Protein AF-A0A8S0FQT9-F1 (afdb_monomer_lite)

Radius of gyration: 14.82 Å; chains: 1; bounding box: 29×36×38 Å

pLDDT: mean 92.43, std 9.05, range [51.53, 98.62]

Foldseek 3Di:
DKDKFKAFDPPAQCRVVLRVLLRVQLVVVVVVCVVVVDDDQDLVNVLVSLVSSLVRLVVVCVVVVHDSSSNWMWMWMWDFDQQWIKTKTAWQKWKWFDLPPDTDTQDHGDQPPDNPDIGTSNDPCRSVVIDMDIDRGGTPDIDMGD

InterPro domains:
  IPR001932 PPM-type phosphatase-like domain [PF13672] (3-138)

Secondary structure (DSSP, 8-state):
-EEEE--B-TTSTTHHHHHHHHHHHHHHHHHHHHHHT----SHHHHHHHHHHHHHHHHHHHHHTT--GGGG-B-EEEEEEETTEEEEEEESS-EEEEESSSSEE--S-----SSTT----TTSTTHHHH-EEEEESSPPSEEEEE-

Organism: Escherichia coli (NCBI:txid562)

Sequence (146 aa):
MSVFVADGAGSASQGGEGAMLAVNEAMAYMSQKVQGGELGLNDVLATDIVLTIRQRLFAEAEAKEL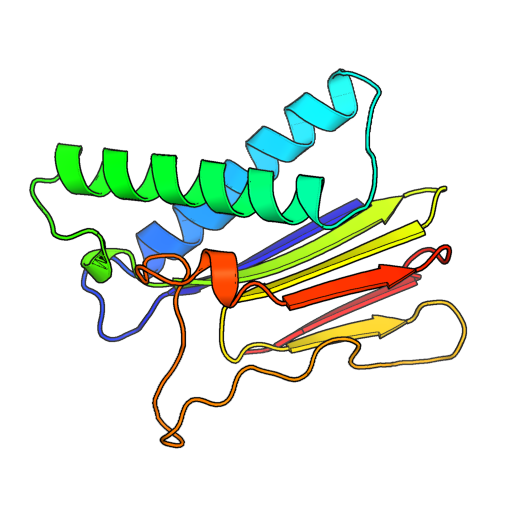AVRDFACTFLGLISSANGTLIMQIGDGGVVVDLGHGLQLPLTPMVGEYANMTHFITDEDAVSRLDTFTSTERAHKVAQLF

Structure (mmCIF, N/CA/C/O backbone):
data_AF-A0A8S0FQT9-F1
#
_entry.id   AF-A0A8S0FQT9-F1
#
loop_
_atom_site.group_PDB
_atom_site.id
_atom_site.type_symbol
_atom_site.label_atom_id
_atom_site.label_alt_id
_atom_site.label_comp_id
_atom_site.label_asym_id
_atom_site.label_entity_id
_atom_site.label_seq_id
_atom_site.pdbx_PDB_ins_code
_atom_site.Cartn_x
_atom_site.Cartn_y
_atom_site.Cartn_z
_atom_site.occupancy
_atom_site.B_iso_or_equiv
_atom_site.auth_seq_id
_atom_site.auth_comp_id
_atom_site.auth_asym_id
_atom_site.auth_atom_id
_atom_site.pdbx_PDB_model_num
ATOM 1 N N . MET A 1 1 ? 1.284 3.311 -15.759 1.00 86.62 1 MET A N 1
ATOM 2 C CA . MET A 1 1 ? 0.174 2.524 -15.192 1.00 86.62 1 MET A CA 1
ATOM 3 C C . MET A 1 1 ? 0.450 2.351 -13.718 1.00 86.62 1 MET A C 1
ATOM 5 O O . MET A 1 1 ? 1.578 2.033 -13.374 1.00 86.62 1 MET A O 1
ATOM 9 N N . SER A 1 2 ? -0.547 2.572 -12.876 1.00 92.56 2 SER A N 1
ATOM 10 C CA . SER A 1 2 ? -0.500 2.231 -11.457 1.00 92.56 2 SER A CA 1
ATOM 11 C C . SER A 1 2 ? -1.710 1.365 -11.129 1.00 92.56 2 SER A C 1
ATOM 13 O O . SER A 1 2 ? -2.793 1.611 -11.661 1.00 92.56 2 SER A O 1
ATOM 15 N N . VAL A 1 3 ? -1.514 0.349 -10.299 1.00 94.81 3 VAL A N 1
ATOM 16 C CA . VAL A 1 3 ? -2.564 -0.521 -9.768 1.00 94.81 3 VAL A CA 1
ATOM 17 C C . VAL A 1 3 ? -2.333 -0.631 -8.273 1.00 94.81 3 VAL A C 1
ATOM 19 O O . VAL A 1 3 ? -1.237 -0.990 -7.846 1.00 94.81 3 VAL A O 1
ATOM 22 N N . PHE A 1 4 ? -3.362 -0.313 -7.499 1.00 97.31 4 PHE A N 1
ATOM 23 C CA . PHE A 1 4 ? -3.358 -0.443 -6.051 1.00 97.31 4 PHE A CA 1
ATOM 24 C C . PHE A 1 4 ? -4.541 -1.287 -5.641 1.00 97.31 4 PHE A C 1
ATOM 26 O O . PHE A 1 4 ? -5.647 -1.096 -6.150 1.00 97.31 4 PHE A O 1
ATOM 33 N N . VAL A 1 5 ? -4.291 -2.211 -4.730 1.00 97.19 5 VAL A N 1
ATOM 34 C CA . VAL A 1 5 ? -5.304 -3.103 -4.199 1.00 97.19 5 VAL A CA 1
ATOM 35 C C . VAL A 1 5 ? -5.056 -3.252 -2.704 1.00 97.19 5 VAL A C 1
ATOM 37 O O . VAL A 1 5 ? -3.917 -3.359 -2.259 1.00 97.19 5 VAL A O 1
ATOM 40 N N . ALA A 1 6 ? -6.135 -3.245 -1.937 1.00 97.25 6 ALA A N 1
ATOM 41 C CA . ALA A 1 6 ? -6.127 -3.451 -0.501 1.00 97.25 6 ALA A CA 1
ATOM 42 C C . ALA A 1 6 ? -7.238 -4.436 -0.144 1.00 97.25 6 ALA A C 1
ATOM 44 O O . ALA A 1 6 ? -8.311 -4.383 -0.751 1.00 97.25 6 ALA A O 1
ATOM 45 N N . ASP A 1 7 ? -6.984 -5.297 0.837 1.00 96.12 7 ASP A N 1
ATOM 46 C CA . ASP A 1 7 ? -7.996 -6.166 1.428 1.00 96.12 7 ASP A CA 1
ATOM 47 C C . ASP A 1 7 ? -8.220 -5.793 2.891 1.00 96.12 7 ASP A C 1
ATOM 49 O O . ASP A 1 7 ? -7.276 -5.639 3.668 1.00 96.12 7 ASP A O 1
ATOM 53 N N . GLY A 1 8 ? -9.483 -5.589 3.249 1.00 96.50 8 GLY A N 1
ATOM 54 C CA . GLY A 1 8 ? -9.877 -5.164 4.583 1.00 96.50 8 GLY A CA 1
ATOM 55 C C . GLY A 1 8 ? -9.836 -6.331 5.557 1.00 96.50 8 GLY A C 1
ATOM 56 O O . GLY A 1 8 ? -10.406 -7.384 5.288 1.00 96.50 8 GLY A O 1
ATOM 57 N N . ALA A 1 9 ? -9.239 -6.136 6.731 1.00 94.56 9 ALA A N 1
ATOM 58 C CA . ALA A 1 9 ? -9.244 -7.163 7.761 1.00 94.56 9 ALA A CA 1
ATOM 59 C C . ALA A 1 9 ? -10.690 -7.492 8.167 1.00 94.56 9 ALA A C 1
ATOM 61 O O . ALA A 1 9 ? -11.412 -6.630 8.667 1.00 94.56 9 ALA A O 1
ATOM 62 N N . GLY A 1 10 ? -11.112 -8.751 8.012 1.00 91.94 10 GLY A N 1
ATOM 63 C CA . GLY A 1 10 ? -12.470 -9.183 8.375 1.00 91.94 10 GLY A CA 1
ATOM 64 C C . GLY A 1 10 ? -12.787 -9.074 9.874 1.00 91.94 10 GLY A C 1
ATOM 65 O O . GLY A 1 10 ? -13.949 -9.114 10.272 1.00 91.94 10 GLY A O 1
ATOM 66 N N . SER A 1 11 ? -11.759 -8.928 10.713 1.00 91.06 11 SER A N 1
ATOM 67 C CA . SER A 1 11 ? -11.869 -8.668 12.150 1.00 91.06 11 SER A CA 1
ATOM 68 C C . SER A 1 11 ? -12.000 -7.181 12.500 1.00 91.06 11 SER A C 1
ATOM 70 O O . SER A 1 11 ? -12.356 -6.860 13.634 1.00 91.06 11 SER A O 1
ATOM 72 N N . ALA A 1 12 ? -11.704 -6.278 11.563 1.00 95.44 12 ALA A N 1
ATOM 73 C CA . ALA A 1 12 ? -11.714 -4.841 11.781 1.00 95.44 12 ALA A CA 1
ATOM 74 C C . ALA A 1 12 ? -13.081 -4.254 11.413 1.00 95.44 12 ALA A C 1
ATOM 76 O O . ALA A 1 12 ? -13.620 -4.507 10.334 1.00 95.44 12 ALA A O 1
ATOM 77 N N . SER A 1 13 ? -13.653 -3.451 12.313 1.00 96.88 13 SER A N 1
ATOM 78 C CA . SER A 1 13 ? -15.028 -2.956 12.167 1.00 96.88 13 SER A CA 1
ATOM 79 C C . SER A 1 13 ? -15.236 -2.045 10.947 1.00 96.88 13 SER A C 1
ATOM 81 O O . SER A 1 13 ? -16.349 -1.965 10.430 1.00 96.88 13 SER A O 1
ATOM 83 N N . GLN A 1 14 ? -14.170 -1.402 10.469 1.00 97.94 14 GLN A N 1
ATOM 84 C CA . GLN A 1 14 ? -14.114 -0.536 9.289 1.00 97.94 14 GLN A CA 1
ATOM 85 C C . GLN A 1 14 ? -13.114 -1.058 8.238 1.00 97.94 14 GLN A C 1
ATOM 87 O O . GLN A 1 14 ? -12.641 -0.281 7.412 1.00 97.94 14 GLN A O 1
ATOM 92 N N . GLY A 1 15 ? -12.778 -2.357 8.222 1.00 96.94 15 GLY A N 1
ATOM 93 C CA . GLY A 1 15 ? -11.733 -2.902 7.338 1.00 96.94 15 GLY A CA 1
ATOM 94 C C . GLY A 1 15 ? -11.971 -2.615 5.848 1.00 96.94 15 GLY A C 1
ATOM 95 O O . GLY A 1 15 ? -11.059 -2.193 5.138 1.00 96.94 15 GLY A O 1
ATOM 96 N N . GLY A 1 16 ? -13.215 -2.758 5.379 1.00 97.69 16 GLY A N 1
ATOM 97 C CA . GLY A 1 16 ? -13.581 -2.437 3.993 1.00 97.69 16 GLY A CA 1
ATOM 98 C C . GLY A 1 16 ? -13.458 -0.946 3.658 1.00 97.69 16 GLY A C 1
ATOM 99 O O . GLY A 1 16 ? -13.056 -0.587 2.551 1.00 97.69 16 GLY A O 1
ATOM 100 N N . GLU A 1 17 ? -13.750 -0.066 4.617 1.00 98.25 17 GLU A N 1
ATOM 101 C CA . GLU A 1 17 ? -13.541 1.371 4.443 1.00 98.25 17 GLU A CA 1
ATOM 102 C C . GLU A 1 17 ? -12.050 1.726 4.468 1.00 98.25 17 GLU A C 1
ATOM 104 O O . GLU A 1 17 ? -11.593 2.494 3.624 1.00 98.25 17 GLU A O 1
ATOM 109 N N . GLY A 1 18 ? -11.276 1.115 5.369 1.00 98.44 18 GLY A N 1
ATOM 110 C CA . GLY A 1 18 ? -9.823 1.255 5.423 1.00 98.44 18 GLY A CA 1
ATOM 111 C C . GLY A 1 18 ? -9.160 0.890 4.096 1.00 98.44 18 GLY A C 1
ATOM 112 O O . GLY A 1 18 ? -8.387 1.682 3.557 1.00 98.44 18 GLY A O 1
ATOM 113 N N . ALA A 1 19 ? -9.542 -0.247 3.507 1.00 98.31 19 ALA A N 1
ATOM 114 C CA . ALA A 1 19 ? -9.057 -0.669 2.194 1.00 98.31 19 ALA A CA 1
ATOM 115 C C . ALA A 1 19 ? -9.414 0.340 1.086 1.00 98.31 19 ALA A C 1
ATOM 117 O O . ALA A 1 19 ? -8.572 0.694 0.256 1.00 98.31 19 ALA A O 1
ATOM 118 N N . MET A 1 20 ? -10.646 0.859 1.093 1.00 98.50 20 MET A N 1
ATOM 119 C CA . MET A 1 20 ? -11.087 1.870 0.129 1.00 98.50 20 MET A CA 1
ATOM 120 C C . MET A 1 20 ? -10.291 3.175 0.259 1.00 98.50 20 MET A C 1
ATOM 122 O O . MET A 1 20 ? -9.852 3.736 -0.747 1.00 98.50 20 MET A O 1
ATOM 126 N N . LEU A 1 21 ? -10.084 3.657 1.486 1.00 98.56 21 LEU A N 1
ATOM 127 C CA . LEU A 1 21 ? -9.301 4.860 1.763 1.00 98.56 21 LEU A CA 1
ATOM 128 C C . LEU A 1 21 ? -7.844 4.683 1.341 1.00 98.56 21 LEU A C 1
ATOM 130 O O . LEU A 1 21 ? -7.299 5.577 0.699 1.00 98.56 21 LEU A O 1
ATOM 134 N N . ALA A 1 22 ? -7.244 3.525 1.623 1.00 98.62 22 ALA A N 1
ATOM 135 C CA . ALA A 1 22 ? -5.873 3.220 1.231 1.00 98.62 22 ALA A CA 1
ATOM 136 C C . ALA A 1 22 ? -5.673 3.294 -0.289 1.00 98.62 22 ALA A C 1
ATOM 138 O O . ALA A 1 22 ? -4.762 3.972 -0.768 1.00 98.62 22 ALA A O 1
ATOM 139 N N . VAL A 1 23 ? -6.553 2.654 -1.065 1.00 98.44 23 VAL A N 1
ATOM 140 C CA . VAL A 1 23 ? -6.481 2.683 -2.535 1.00 98.44 23 VAL A CA 1
ATOM 141 C C . VAL A 1 23 ? -6.714 4.093 -3.079 1.00 98.44 23 VAL A C 1
ATOM 143 O O . VAL A 1 23 ? -5.967 4.547 -3.949 1.00 98.44 23 VAL A O 1
ATOM 146 N N . ASN A 1 24 ? -7.721 4.805 -2.568 1.00 98.31 24 ASN A N 1
ATOM 147 C CA . ASN A 1 24 ? -8.045 6.155 -3.030 1.00 98.31 24 ASN A CA 1
ATOM 148 C C . ASN A 1 24 ? -6.910 7.145 -2.752 1.00 98.31 24 ASN A C 1
ATOM 150 O O . ASN A 1 24 ? -6.562 7.936 -3.630 1.00 98.31 24 ASN A O 1
ATOM 154 N N . GLU A 1 25 ? -6.311 7.077 -1.564 1.00 98.44 25 GLU A N 1
ATOM 155 C CA . GLU A 1 25 ? -5.212 7.958 -1.178 1.00 98.44 25 GLU A CA 1
ATOM 156 C C . GLU A 1 25 ? -3.957 7.677 -2.017 1.00 98.44 25 GLU A C 1
ATOM 158 O O . GLU A 1 25 ? -3.349 8.603 -2.554 1.00 98.44 25 GLU A O 1
ATOM 163 N N . ALA A 1 26 ? -3.624 6.400 -2.246 1.00 98.00 26 ALA A N 1
ATOM 164 C CA . ALA A 1 26 ? -2.528 6.013 -3.135 1.00 98.00 26 ALA A CA 1
ATOM 165 C C . ALA A 1 26 ? -2.725 6.538 -4.567 1.00 98.00 26 ALA A C 1
ATOM 167 O O . ALA A 1 26 ? -1.803 7.081 -5.183 1.00 98.00 26 ALA A O 1
ATOM 168 N N . MET A 1 27 ? -3.944 6.409 -5.101 1.00 96.81 27 MET A N 1
ATOM 169 C CA . MET A 1 27 ? -4.297 6.912 -6.430 1.00 96.81 27 MET A CA 1
ATOM 170 C C . MET A 1 27 ? -4.200 8.439 -6.511 1.00 96.81 27 MET A C 1
ATOM 172 O O . MET A 1 27 ? -3.653 8.964 -7.486 1.00 96.81 27 MET A O 1
ATOM 176 N N . ALA A 1 28 ? -4.696 9.155 -5.499 1.00 96.44 28 ALA A N 1
ATOM 177 C CA . ALA A 1 28 ? -4.626 10.612 -5.432 1.00 96.44 28 ALA A CA 1
ATOM 178 C C . ALA A 1 28 ? -3.171 11.099 -5.380 1.00 96.44 28 ALA A C 1
ATOM 180 O O . ALA A 1 28 ? -2.778 11.954 -6.181 1.00 96.44 28 ALA A O 1
ATOM 181 N N . TYR A 1 29 ? -2.355 10.493 -4.514 1.00 95.75 29 TYR A N 1
ATOM 182 C CA . TYR A 1 29 ? -0.929 10.783 -4.396 1.00 95.75 29 TYR A CA 1
ATOM 183 C C . TYR A 1 29 ? -0.194 10.560 -5.726 1.00 95.75 29 TYR A C 1
ATOM 185 O O . TYR A 1 29 ? 0.536 11.432 -6.209 1.00 95.75 29 TYR A O 1
ATOM 193 N N . MET A 1 30 ? -0.445 9.427 -6.388 1.00 94.12 30 MET A N 1
ATOM 194 C CA . MET A 1 30 ? 0.161 9.132 -7.686 1.00 94.12 30 MET A CA 1
ATOM 195 C C . MET A 1 30 ? -0.260 10.105 -8.781 1.00 94.12 30 MET A C 1
ATOM 197 O O . MET A 1 30 ? 0.576 10.506 -9.591 1.00 94.12 30 MET A O 1
ATOM 201 N N . SER A 1 31 ? -1.531 10.512 -8.813 1.00 92.69 31 SER A N 1
ATOM 202 C CA . SER A 1 31 ? -2.004 11.503 -9.781 1.00 92.69 31 SER A CA 1
ATOM 203 C C . SER A 1 31 ? -1.254 12.829 -9.631 1.00 92.69 31 SER A C 1
ATOM 205 O O . SER A 1 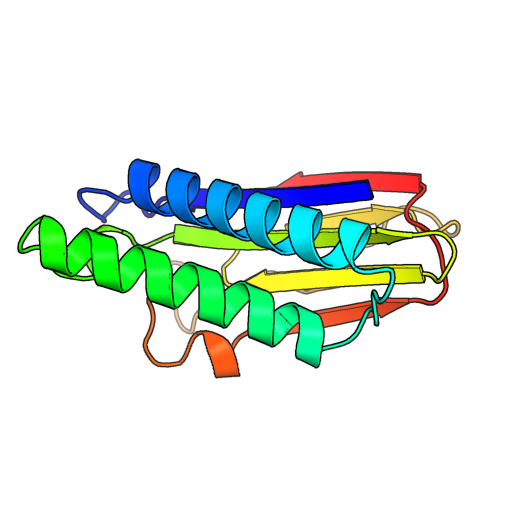31 ? -0.886 13.436 -10.636 1.00 92.69 31 SER A O 1
ATOM 207 N N . GLN A 1 32 ? -0.981 13.262 -8.396 1.00 91.50 32 GLN A N 1
ATOM 208 C CA . GLN A 1 32 ? -0.210 14.479 -8.133 1.00 91.50 32 GLN A CA 1
ATOM 209 C C . GLN A 1 32 ? 1.251 14.338 -8.582 1.00 91.50 32 GLN A C 1
ATOM 211 O O . GLN A 1 32 ? 1.767 15.217 -9.272 1.00 91.50 32 GLN A O 1
ATOM 216 N N . LYS A 1 33 ? 1.912 13.216 -8.266 1.00 90.12 33 LYS A N 1
ATOM 217 C CA . LYS A 1 33 ? 3.305 12.965 -8.681 1.00 90.12 33 LYS A CA 1
ATOM 218 C C . LYS A 1 33 ? 3.471 12.917 -10.197 1.00 90.12 33 LYS A C 1
ATOM 220 O O . LYS A 1 33 ? 4.397 13.520 -10.733 1.00 90.12 33 LYS A O 1
ATOM 225 N N . VAL A 1 34 ? 2.547 12.261 -10.899 1.00 87.12 34 VAL A N 1
ATOM 226 C CA . VAL A 1 34 ? 2.566 12.196 -12.368 1.00 87.12 34 VAL A CA 1
ATOM 227 C C . VAL A 1 34 ? 2.398 13.585 -12.989 1.00 87.12 34 VAL A C 1
ATOM 229 O O . VAL A 1 34 ? 3.104 13.907 -13.942 1.00 87.12 34 VAL A O 1
ATOM 232 N N . GLN A 1 35 ? 1.514 14.427 -12.445 1.00 85.62 35 GLN A N 1
ATOM 233 C CA . GLN A 1 35 ? 1.347 15.811 -12.910 1.00 85.62 35 GLN A CA 1
ATOM 234 C C . GLN A 1 35 ? 2.579 16.683 -12.624 1.00 85.62 35 GLN A C 1
ATOM 236 O O . GLN A 1 35 ? 2.882 17.582 -13.405 1.00 85.62 35 GLN A O 1
ATOM 241 N N . GLY A 1 36 ? 3.305 16.399 -11.539 1.00 81.25 36 GLY A N 1
ATOM 242 C CA . GLY A 1 36 ? 4.550 17.077 -11.172 1.00 81.25 36 GLY A CA 1
ATOM 243 C C . GLY A 1 36 ? 5.769 16.709 -12.028 1.00 81.25 36 GLY A C 1
ATOM 244 O O . GLY A 1 36 ? 6.790 17.379 -11.929 1.00 81.25 36 GLY A O 1
ATOM 245 N N . GLY A 1 37 ? 5.682 15.675 -12.875 1.00 74.44 37 GLY A N 1
ATOM 246 C CA . GLY A 1 37 ? 6.731 15.307 -13.837 1.00 74.44 37 GLY A CA 1
ATOM 247 C C . GLY A 1 37 ? 7.917 14.511 -13.274 1.00 74.44 37 GLY A C 1
ATOM 248 O O . GLY A 1 37 ? 8.755 14.057 -14.050 1.00 74.44 37 GLY A O 1
ATOM 249 N N . GLU A 1 38 ? 7.977 14.277 -11.962 1.00 65.62 38 GLU A N 1
ATOM 250 C CA . GLU A 1 38 ? 9.009 13.459 -11.319 1.00 65.62 38 GLU A CA 1
ATOM 251 C C . GLU A 1 38 ? 8.408 12.176 -10.743 1.00 65.62 38 GLU A C 1
ATOM 253 O O . GLU A 1 38 ? 7.604 12.202 -9.810 1.00 65.62 38 GLU A O 1
ATOM 258 N N . LEU A 1 39 ? 8.835 11.028 -11.278 1.00 80.44 39 LEU A N 1
ATOM 259 C CA . LEU A 1 39 ? 8.490 9.723 -10.723 1.00 80.44 39 LEU A CA 1
ATOM 260 C C . LEU A 1 39 ? 9.731 8.831 -10.640 1.00 80.44 39 LEU A C 1
ATOM 262 O O . LEU A 1 39 ? 10.027 8.053 -11.549 1.00 80.44 39 LEU A O 1
ATOM 266 N N . GLY A 1 40 ? 10.464 8.962 -9.536 1.00 88.19 40 GLY A N 1
ATOM 267 C CA . GLY A 1 40 ? 11.502 8.006 -9.165 1.00 88.19 40 GLY A CA 1
ATOM 268 C C . GLY A 1 40 ? 10.858 6.709 -8.685 1.00 88.19 40 GLY A C 1
ATOM 269 O O . GLY A 1 40 ? 10.225 6.694 -7.636 1.00 88.19 40 GLY A O 1
ATOM 270 N N . LEU A 1 41 ? 10.995 5.628 -9.455 1.00 93.44 41 LEU A N 1
ATOM 271 C CA . LEU A 1 41 ? 10.516 4.300 -9.065 1.00 93.44 41 LEU A CA 1
ATOM 272 C C . LEU A 1 41 ? 11.510 3.674 -8.079 1.00 93.44 41 LEU A C 1
ATOM 274 O O . LEU A 1 41 ? 12.438 2.984 -8.488 1.00 93.44 41 LEU A O 1
ATOM 278 N N . ASN A 1 42 ? 11.356 3.992 -6.796 1.00 94.69 42 ASN A N 1
ATOM 279 C CA . ASN A 1 42 ? 12.261 3.577 -5.727 1.00 94.69 42 ASN A CA 1
ATOM 280 C C . ASN A 1 42 ? 11.531 3.425 -4.381 1.00 94.69 42 ASN A C 1
ATOM 282 O O . ASN A 1 42 ? 10.352 3.761 -4.247 1.00 94.69 42 ASN A O 1
ATOM 286 N N . ASP A 1 43 ? 12.267 2.957 -3.378 1.00 95.12 43 ASP A N 1
ATOM 287 C CA . ASP A 1 43 ? 11.762 2.687 -2.029 1.00 95.12 43 ASP A CA 1
ATOM 288 C C . ASP A 1 43 ? 11.263 3.956 -1.326 1.00 95.12 43 ASP A C 1
ATOM 290 O O . ASP A 1 43 ? 10.351 3.891 -0.503 1.00 95.12 43 ASP A O 1
ATOM 294 N N . VAL A 1 44 ? 11.806 5.128 -1.680 1.00 95.75 44 VAL A N 1
ATOM 295 C CA . VAL A 1 44 ? 11.342 6.423 -1.153 1.00 95.75 44 VAL A CA 1
ATOM 296 C C . VAL A 1 44 ? 9.916 6.696 -1.622 1.00 95.75 44 VAL A C 1
ATOM 298 O O . VAL A 1 44 ? 9.058 7.007 -0.803 1.00 95.75 44 VAL A O 1
ATOM 301 N N . LEU A 1 45 ? 9.625 6.498 -2.913 1.00 95.50 45 LEU A N 1
ATOM 302 C CA . LEU A 1 45 ? 8.266 6.638 -3.440 1.00 95.50 45 LEU A CA 1
ATOM 303 C C . LEU A 1 45 ? 7.296 5.652 -2.774 1.00 95.50 45 LEU A C 1
ATOM 305 O O . LEU A 1 45 ? 6.186 6.040 -2.416 1.00 95.50 45 LEU A O 1
ATOM 309 N N . ALA A 1 46 ? 7.704 4.391 -2.602 1.00 97.50 46 ALA A N 1
ATOM 310 C CA . ALA A 1 46 ? 6.879 3.390 -1.925 1.00 97.50 46 ALA A CA 1
ATOM 311 C C . ALA A 1 46 ? 6.587 3.789 -0.467 1.00 97.50 46 ALA A C 1
ATOM 313 O O . ALA A 1 46 ? 5.441 3.734 -0.020 1.00 97.50 46 ALA A O 1
ATOM 314 N N . THR A 1 47 ? 7.613 4.255 0.247 1.00 97.88 47 THR A N 1
ATOM 315 C CA . THR A 1 47 ? 7.507 4.715 1.636 1.00 97.88 47 THR A CA 1
ATOM 316 C C . THR A 1 47 ? 6.579 5.920 1.753 1.00 97.88 47 THR A C 1
ATOM 318 O O . THR A 1 47 ? 5.689 5.921 2.602 1.00 97.88 47 THR A O 1
ATOM 321 N N . ASP A 1 48 ? 6.719 6.918 0.879 1.00 97.31 48 ASP A N 1
ATOM 322 C CA . ASP A 1 48 ? 5.874 8.114 0.895 1.00 97.31 48 ASP A CA 1
ATOM 323 C C . ASP A 1 48 ? 4.395 7.786 0.634 1.00 97.31 48 ASP A C 1
ATOM 325 O O . ASP A 1 48 ? 3.510 8.371 1.265 1.00 97.31 48 ASP A O 1
ATOM 329 N N . ILE A 1 49 ? 4.112 6.838 -0.269 1.00 97.88 49 ILE A N 1
ATOM 330 C CA . ILE A 1 49 ? 2.747 6.355 -0.522 1.00 97.88 49 ILE A CA 1
ATOM 331 C C . ILE A 1 49 ? 2.171 5.742 0.756 1.00 97.88 49 ILE A C 1
ATOM 333 O O . ILE A 1 49 ? 1.089 6.135 1.190 1.00 97.88 49 ILE A O 1
ATOM 337 N N . VAL A 1 50 ? 2.908 4.829 1.397 1.00 98.31 50 VAL A N 1
ATOM 338 C CA . VAL A 1 50 ? 2.473 4.180 2.644 1.00 98.31 50 VAL A CA 1
ATOM 339 C C . VAL A 1 50 ? 2.257 5.199 3.762 1.00 98.31 50 VAL A C 1
ATOM 341 O O . VAL A 1 50 ? 1.248 5.133 4.463 1.00 98.31 50 VAL A O 1
ATOM 344 N N . LEU A 1 51 ? 3.159 6.168 3.924 1.00 98.31 51 LEU A N 1
ATOM 345 C CA . LEU A 1 51 ? 3.027 7.221 4.933 1.00 98.31 51 LEU A CA 1
ATOM 346 C C . LEU A 1 51 ? 1.794 8.100 4.694 1.00 98.31 51 LEU A C 1
ATOM 348 O O . LEU A 1 51 ? 1.074 8.403 5.645 1.00 98.31 51 LEU A O 1
ATOM 352 N N . THR A 1 52 ? 1.518 8.458 3.439 1.00 98.19 52 THR A N 1
ATOM 353 C CA . THR A 1 52 ? 0.345 9.267 3.071 1.00 98.19 52 THR A CA 1
ATOM 354 C C . THR A 1 52 ? -0.954 8.513 3.365 1.00 98.19 52 THR A C 1
ATOM 356 O O . THR A 1 52 ? -1.857 9.055 4.005 1.00 98.19 52 THR A O 1
ATOM 359 N N . ILE A 1 53 ? -1.025 7.231 2.988 1.00 98.56 53 ILE A N 1
ATOM 360 C CA . ILE A 1 53 ? -2.167 6.362 3.307 1.00 98.56 53 ILE A CA 1
ATOM 361 C C . ILE A 1 53 ? -2.378 6.285 4.817 1.00 98.56 53 ILE A C 1
ATOM 363 O O . ILE A 1 53 ? -3.491 6.490 5.299 1.00 98.56 53 ILE A O 1
ATOM 367 N N . ARG A 1 54 ? -1.309 6.022 5.577 1.00 98.44 54 ARG A N 1
ATOM 368 C CA . ARG A 1 54 ? -1.376 5.966 7.040 1.00 98.44 54 ARG A CA 1
ATOM 369 C C . ARG A 1 54 ? -1.930 7.266 7.597 1.00 98.44 54 ARG A C 1
ATOM 371 O O . ARG A 1 54 ? -2.898 7.225 8.345 1.00 98.44 54 ARG A O 1
ATOM 378 N N . GLN A 1 55 ? -1.390 8.412 7.194 1.00 98.44 55 GLN A N 1
ATOM 379 C CA . GLN A 1 55 ? -1.886 9.711 7.644 1.00 98.44 55 GLN A CA 1
ATOM 380 C C . GLN A 1 55 ? -3.395 9.869 7.398 1.00 98.44 55 GLN A C 1
ATOM 382 O O . GLN A 1 55 ? -4.111 10.316 8.296 1.00 98.44 55 GLN A O 1
ATOM 387 N N . ARG A 1 56 ? -3.896 9.453 6.226 1.00 98.50 56 ARG A N 1
ATOM 388 C CA . ARG A 1 56 ? -5.330 9.487 5.912 1.00 98.50 56 ARG A CA 1
ATOM 389 C C . ARG A 1 56 ? -6.154 8.568 6.818 1.00 98.50 56 ARG A C 1
ATOM 391 O O . ARG A 1 56 ? -7.191 9.003 7.312 1.00 98.50 56 ARG A O 1
ATOM 398 N N . LEU A 1 57 ? -5.698 7.338 7.059 1.00 98.50 57 LEU A N 1
ATOM 399 C CA . LEU A 1 57 ? -6.384 6.379 7.937 1.00 98.50 57 LEU A CA 1
ATOM 400 C C . LEU A 1 57 ? -6.414 6.848 9.396 1.00 98.50 57 LEU A C 1
ATOM 402 O O . LEU A 1 57 ? -7.446 6.740 10.051 1.00 98.50 57 LEU A O 1
ATOM 406 N N . PHE A 1 58 ? -5.311 7.410 9.898 1.00 98.38 58 PHE A N 1
ATOM 407 C CA . PHE A 1 58 ? -5.252 7.981 11.246 1.00 98.38 58 PHE A CA 1
ATOM 408 C C . PHE A 1 58 ? -6.208 9.171 11.396 1.00 98.38 58 PHE A C 1
ATOM 410 O O . PHE A 1 58 ? -6.932 9.241 12.386 1.00 98.38 58 PHE A O 1
ATOM 417 N N . ALA A 1 59 ? -6.259 10.064 10.403 1.00 98.50 59 ALA A N 1
ATOM 418 C CA . ALA A 1 59 ? -7.185 11.194 10.412 1.00 98.50 59 ALA A CA 1
ATOM 419 C C . ALA A 1 59 ? -8.658 10.748 10.372 1.00 98.50 59 ALA A C 1
ATOM 421 O O . ALA A 1 59 ? -9.497 11.332 11.052 1.00 98.50 59 ALA A O 1
ATOM 422 N N . GLU A 1 60 ? -8.984 9.708 9.597 1.00 98.50 60 GLU A N 1
ATOM 423 C CA . GLU A 1 60 ? -10.346 9.161 9.556 1.00 98.50 60 GLU A CA 1
ATOM 424 C C . GLU A 1 60 ? -10.730 8.483 10.879 1.00 98.50 60 GLU A C 1
ATOM 426 O O . GLU A 1 60 ? -11.841 8.672 11.373 1.00 98.50 60 GLU A O 1
ATOM 431 N N . ALA A 1 61 ? -9.803 7.737 11.483 1.00 98.12 61 ALA A N 1
ATOM 432 C CA . ALA A 1 61 ? -10.018 7.111 12.782 1.00 98.12 61 ALA A CA 1
ATOM 433 C C . ALA A 1 61 ? -10.275 8.155 13.878 1.00 98.12 61 ALA A C 1
ATOM 435 O O . ALA A 1 61 ? -11.223 8.007 14.647 1.00 98.12 61 ALA A O 1
ATOM 436 N N . GLU A 1 62 ? -9.494 9.240 13.901 1.00 98.38 62 GLU A N 1
ATOM 437 C CA . GLU A 1 62 ? -9.705 10.367 14.813 1.00 98.38 62 GLU A CA 1
ATOM 438 C C . GLU A 1 62 ? -11.073 11.026 14.590 1.00 98.38 62 GLU A C 1
ATOM 440 O O . GLU A 1 62 ? -11.828 11.208 15.543 1.00 98.38 62 GLU A O 1
ATOM 445 N N . ALA A 1 63 ? -11.440 11.310 13.335 1.00 98.38 63 ALA A N 1
ATOM 446 C CA . ALA A 1 63 ? -12.721 11.931 12.995 1.00 98.38 63 ALA A CA 1
ATOM 447 C C . ALA A 1 63 ? -13.942 11.084 13.401 1.00 98.38 63 ALA A C 1
ATOM 449 O O . ALA A 1 63 ? -15.019 11.632 13.642 1.00 98.38 63 ALA A O 1
ATOM 450 N N . LYS A 1 64 ? -13.780 9.759 13.470 1.00 98.00 64 LYS A N 1
ATOM 451 C CA . LYS A 1 64 ? -14.824 8.803 13.861 1.00 98.00 64 LYS A CA 1
ATOM 452 C C . LYS A 1 64 ? -14.737 8.344 15.316 1.00 98.00 64 LYS A C 1
ATOM 454 O O . LYS A 1 64 ? -15.558 7.526 15.720 1.00 98.00 64 LYS A O 1
ATOM 459 N N . GLU A 1 65 ? -13.771 8.850 16.083 1.00 98.12 65 GLU A N 1
ATOM 460 C CA . GLU A 1 65 ? -13.487 8.416 17.459 1.00 98.12 65 GLU A CA 1
ATOM 461 C C . GLU A 1 65 ? -13.260 6.890 17.574 1.00 98.12 65 GLU A C 1
ATOM 463 O O . GLU A 1 65 ? -13.639 6.247 18.554 1.00 98.12 65 GLU A O 1
ATOM 468 N N . LEU A 1 66 ? -12.632 6.297 16.554 1.00 98.12 66 LEU A N 1
ATOM 469 C CA . LEU A 1 66 ? -12.302 4.872 16.478 1.00 98.12 66 LEU A CA 1
ATOM 470 C C . LEU A 1 66 ? -10.795 4.645 16.618 1.00 98.12 66 LEU A C 1
ATOM 472 O O . LEU A 1 66 ? -9.979 5.554 16.462 1.00 98.12 66 LEU A O 1
ATOM 476 N N . ALA A 1 67 ? -10.398 3.403 16.891 1.00 97.69 67 ALA A N 1
ATOM 477 C CA . ALA A 1 67 ? -8.987 3.053 16.864 1.00 97.69 67 ALA A CA 1
ATOM 478 C C . ALA A 1 67 ? -8.531 2.866 15.409 1.00 97.69 67 ALA A C 1
ATOM 480 O O . ALA A 1 67 ? -9.248 2.288 14.601 1.00 97.69 67 ALA A O 1
ATOM 481 N N . VAL A 1 68 ? -7.301 3.261 15.063 1.00 97.81 68 VAL A N 1
ATOM 482 C CA . VAL A 1 68 ? -6.789 3.093 13.685 1.00 97.81 68 VAL A CA 1
ATOM 483 C C . VAL A 1 68 ? -6.819 1.633 13.209 1.00 97.81 68 VAL A C 1
ATOM 485 O O . VAL A 1 68 ? -7.066 1.365 12.038 1.00 97.81 68 VAL A O 1
ATOM 488 N N . ARG A 1 69 ? -6.665 0.674 14.134 1.00 96.75 69 ARG A N 1
ATOM 489 C CA . ARG A 1 69 ? -6.785 -0.768 13.861 1.00 96.75 69 ARG A CA 1
ATOM 490 C C . ARG A 1 69 ? -8.168 -1.189 13.354 1.00 96.75 69 ARG A C 1
ATOM 492 O O . ARG A 1 69 ? -8.283 -2.245 12.748 1.00 96.75 69 ARG A O 1
ATOM 499 N N . ASP A 1 70 ? -9.212 -0.394 13.598 1.00 97.88 70 ASP A N 1
ATOM 500 C CA . ASP A 1 70 ? -10.546 -0.651 13.052 1.00 97.88 70 ASP A CA 1
ATOM 501 C C . ASP A 1 70 ? -10.581 -0.470 11.529 1.00 97.88 70 ASP A C 1
ATOM 503 O O . ASP A 1 70 ? -11.463 -1.019 10.882 1.00 97.88 70 ASP A O 1
ATOM 507 N N . PHE A 1 71 ? -9.589 0.211 10.950 1.00 98.38 71 PHE A N 1
ATOM 508 C CA . PHE A 1 71 ? -9.402 0.397 9.509 1.00 98.38 71 PHE A CA 1
ATOM 509 C C . PHE A 1 71 ? -8.292 -0.503 8.942 1.00 98.38 71 PHE A C 1
ATOM 511 O O . PHE A 1 71 ? -7.757 -0.229 7.865 1.00 98.38 71 PHE A O 1
ATOM 518 N N . ALA A 1 72 ? -7.903 -1.554 9.672 1.00 97.69 72 ALA A N 1
ATOM 519 C CA . ALA A 1 72 ? -6.832 -2.450 9.259 1.00 97.69 72 ALA A CA 1
ATOM 520 C C . ALA A 1 72 ? -7.121 -3.071 7.884 1.00 97.69 72 ALA A C 1
ATOM 522 O O . ALA A 1 72 ? -8.197 -3.620 7.635 1.00 97.69 72 ALA A O 1
ATOM 523 N N . CYS A 1 73 ? -6.139 -2.972 6.994 1.00 97.50 73 CYS A N 1
ATOM 524 C CA . CYS A 1 73 ? -6.165 -3.548 5.657 1.00 97.50 73 CYS A CA 1
ATOM 525 C C . CYS A 1 73 ? -4.742 -3.849 5.173 1.00 97.50 73 CYS A C 1
ATOM 527 O O . CYS A 1 73 ? -3.768 -3.238 5.630 1.00 97.50 73 CYS A O 1
ATOM 529 N N . THR A 1 74 ? -4.617 -4.828 4.283 1.00 96.88 74 THR A N 1
ATOM 530 C CA . THR A 1 74 ? -3.392 -5.074 3.517 1.00 96.88 74 THR A CA 1
ATOM 531 C C . THR A 1 74 ? -3.245 -4.004 2.436 1.00 96.88 74 THR A C 1
ATOM 533 O O . THR A 1 74 ? -4.192 -3.278 2.126 1.00 96.88 74 THR A O 1
ATOM 536 N N . PHE A 1 75 ? -2.062 -3.887 1.839 1.00 97.94 75 PHE A N 1
ATOM 537 C CA . PHE A 1 75 ? -1.841 -2.969 0.730 1.00 97.94 75 PHE A CA 1
ATOM 538 C C . PHE A 1 75 ? -0.810 -3.515 -0.256 1.00 97.94 75 PHE A C 1
ATOM 540 O O . PHE A 1 75 ? 0.346 -3.749 0.094 1.00 97.94 75 PHE A O 1
ATOM 547 N N . LEU A 1 76 ? -1.228 -3.671 -1.510 1.00 97.69 76 LEU A N 1
ATOM 548 C CA . LEU A 1 76 ? -0.398 -4.066 -2.640 1.00 97.69 76 LEU A CA 1
ATOM 549 C C . LEU A 1 76 ? -0.386 -2.944 -3.676 1.00 97.69 76 LEU A C 1
ATOM 551 O O . LEU A 1 76 ? -1.438 -2.462 -4.103 1.00 97.69 76 LEU A O 1
ATOM 555 N N . GLY A 1 77 ? 0.800 -2.574 -4.149 1.00 96.88 77 GLY A N 1
ATOM 556 C CA . GLY A 1 77 ? 0.965 -1.561 -5.185 1.00 96.88 77 GLY A CA 1
ATOM 557 C C . GLY A 1 77 ? 1.877 -2.020 -6.310 1.00 96.88 77 GLY A C 1
ATOM 558 O O . GLY A 1 77 ? 2.913 -2.634 -6.073 1.00 96.88 77 GLY A O 1
ATOM 559 N N . LEU A 1 78 ? 1.510 -1.682 -7.544 1.00 96.56 78 LEU A N 1
ATOM 560 C CA . LEU A 1 78 ? 2.370 -1.787 -8.716 1.00 96.56 78 LEU A CA 1
ATOM 561 C C . LEU A 1 78 ? 2.314 -0.483 -9.500 1.00 96.56 78 LEU A C 1
ATOM 563 O O . LEU A 1 78 ? 1.246 -0.024 -9.901 1.00 96.56 78 LEU A O 1
ATOM 567 N N . ILE A 1 79 ? 3.476 0.093 -9.775 1.00 95.81 79 ILE A N 1
ATOM 568 C CA . ILE A 1 79 ? 3.638 1.302 -10.573 1.00 95.81 79 ILE A CA 1
ATOM 569 C C . ILE A 1 79 ? 4.613 0.980 -11.695 1.00 95.81 79 ILE A C 1
ATOM 571 O O . ILE A 1 79 ? 5.771 0.671 -11.450 1.00 95.81 79 ILE A O 1
ATOM 575 N N . SER A 1 80 ? 4.156 1.068 -12.939 1.00 94.06 80 SER A N 1
ATOM 576 C CA . SER A 1 80 ? 4.962 0.778 -14.121 1.00 94.06 80 SER A CA 1
ATOM 577 C C . SER A 1 80 ? 4.935 1.937 -15.115 1.00 94.06 80 SER A C 1
ATOM 579 O O . SER A 1 80 ? 3.870 2.462 -15.465 1.00 94.06 80 SER A O 1
ATOM 581 N N . SER A 1 81 ? 6.111 2.350 -15.577 1.00 91.06 81 SER A N 1
ATOM 582 C CA . SER A 1 81 ? 6.320 3.451 -16.519 1.00 91.06 81 SER A CA 1
ATOM 583 C C . SER A 1 81 ? 7.275 3.036 -17.646 1.00 91.06 81 SER A C 1
ATOM 585 O O . SER A 1 81 ? 7.613 1.864 -17.789 1.00 91.06 81 SER A O 1
ATOM 587 N N . ALA A 1 82 ? 7.695 3.988 -18.483 1.00 88.00 82 ALA A N 1
ATOM 588 C CA . 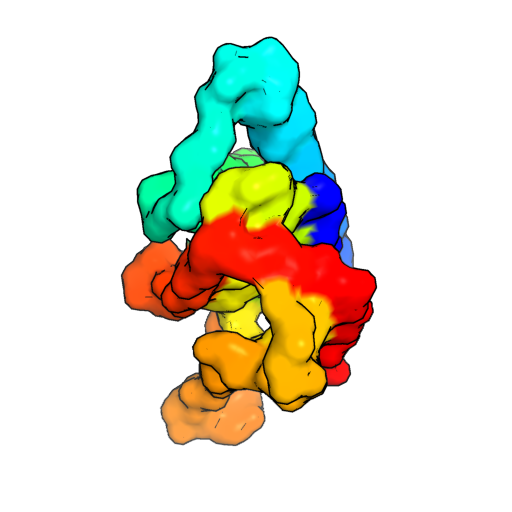ALA A 1 82 ? 8.748 3.741 -19.469 1.00 88.00 82 ALA A CA 1
ATOM 589 C C . ALA A 1 82 ? 10.126 3.492 -18.823 1.00 88.00 82 ALA A C 1
ATOM 591 O O . ALA A 1 82 ? 10.991 2.914 -19.468 1.00 88.00 82 ALA A O 1
ATOM 592 N N . ASN A 1 83 ? 10.310 3.907 -17.565 1.00 87.25 83 ASN A N 1
ATOM 593 C CA . ASN A 1 83 ? 11.585 3.821 -16.851 1.00 87.25 83 ASN A CA 1
ATOM 594 C C . ASN A 1 83 ? 11.712 2.551 -15.995 1.00 87.25 83 ASN A C 1
ATOM 596 O O . ASN A 1 83 ? 12.751 2.349 -15.372 1.00 87.25 83 ASN A O 1
ATOM 600 N N . GLY A 1 84 ? 10.657 1.734 -15.921 1.00 93.62 84 GLY A N 1
ATOM 601 C CA . GLY A 1 84 ? 10.659 0.497 -15.150 1.00 93.62 84 GLY A CA 1
ATOM 602 C C . GLY A 1 84 ? 9.373 0.243 -14.376 1.00 93.62 84 GLY A C 1
ATOM 603 O O . GLY A 1 84 ? 8.319 0.818 -14.670 1.00 93.62 84 GLY A O 1
ATOM 604 N N . THR A 1 85 ? 9.476 -0.618 -13.370 1.00 95.81 85 THR A N 1
ATOM 605 C CA . THR A 1 85 ? 8.378 -1.056 -12.510 1.00 95.81 85 THR A CA 1
ATOM 606 C C . THR A 1 85 ? 8.813 -1.055 -11.047 1.00 95.81 85 THR A C 1
ATOM 608 O O . THR A 1 85 ? 9.876 -1.569 -10.716 1.00 95.81 85 THR A O 1
ATOM 611 N N . LEU A 1 86 ? 7.971 -0.495 -10.182 1.00 97.25 86 LEU A N 1
ATOM 612 C CA . LEU A 1 86 ? 8.039 -0.582 -8.727 1.00 97.25 86 LEU A CA 1
ATOM 613 C C . LEU A 1 86 ? 6.852 -1.414 -8.242 1.00 97.25 86 LEU A C 1
ATOM 615 O O . LEU A 1 86 ? 5.713 -1.154 -8.632 1.00 97.25 86 LEU A O 1
ATOM 619 N N . ILE A 1 87 ? 7.123 -2.390 -7.390 1.00 97.38 87 ILE A N 1
ATOM 620 C CA . ILE A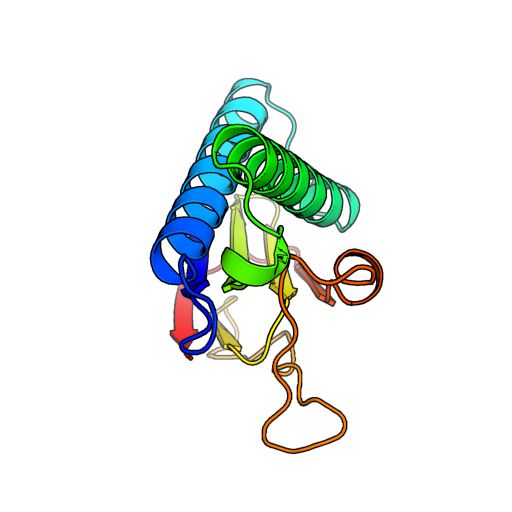 1 87 ? 6.126 -3.200 -6.693 1.00 97.38 87 ILE A CA 1
ATOM 621 C C . ILE A 1 87 ? 6.355 -3.013 -5.200 1.00 97.38 87 ILE A C 1
ATOM 623 O O . ILE A 1 87 ? 7.500 -2.939 -4.759 1.00 97.38 87 ILE A O 1
ATOM 627 N N . MET A 1 88 ? 5.273 -2.907 -4.440 1.00 97.19 88 MET A N 1
ATOM 628 C CA . MET A 1 88 ? 5.305 -2.739 -2.993 1.00 97.19 88 MET A CA 1
ATOM 629 C C . MET A 1 88 ? 4.211 -3.571 -2.334 1.00 97.19 88 MET A C 1
ATOM 631 O O . MET A 1 88 ? 3.136 -3.750 -2.915 1.00 97.19 88 MET A O 1
ATOM 635 N N . GLN A 1 89 ? 4.481 -4.064 -1.131 1.00 96.25 89 GLN A N 1
ATOM 636 C CA . GLN A 1 89 ? 3.579 -4.960 -0.419 1.00 96.25 89 GLN A CA 1
ATOM 637 C C . GLN A 1 89 ? 3.638 -4.732 1.091 1.00 96.25 89 GLN A C 1
ATOM 639 O O . GLN A 1 89 ? 4.714 -4.623 1.675 1.00 96.25 89 GLN A O 1
ATOM 644 N N . ILE A 1 90 ? 2.457 -4.716 1.710 1.00 96.62 90 ILE A N 1
ATOM 645 C CA . ILE A 1 90 ? 2.218 -4.918 3.140 1.00 96.62 90 ILE A CA 1
ATOM 646 C C . ILE A 1 90 ? 1.063 -5.912 3.260 1.00 96.62 90 ILE A C 1
ATOM 648 O O . ILE A 1 90 ? -0.040 -5.643 2.782 1.00 96.62 90 ILE A O 1
ATOM 652 N N . GLY A 1 91 ? 1.316 -7.047 3.903 1.00 94.19 91 GLY A N 1
ATOM 653 C CA . GLY A 1 91 ? 0.342 -8.120 4.083 1.00 94.19 91 GLY A CA 1
ATOM 654 C C . GLY A 1 91 ? 0.682 -9.393 3.312 1.00 94.19 91 GLY A C 1
ATOM 655 O O . GLY A 1 91 ? 1.759 -9.542 2.731 1.00 94.19 91 GLY A O 1
ATOM 656 N N . ASP A 1 92 ? -0.257 -10.323 3.353 1.00 91.12 92 ASP A N 1
ATOM 657 C CA . ASP A 1 92 ? -0.168 -11.707 2.876 1.00 91.12 92 ASP A CA 1
ATOM 658 C C . ASP A 1 92 ? -0.704 -11.908 1.450 1.00 91.12 92 ASP A C 1
ATOM 660 O O . ASP A 1 92 ? -0.684 -13.021 0.927 1.00 91.12 92 ASP A O 1
ATOM 664 N N . GLY A 1 93 ? -1.144 -10.836 0.791 1.00 89.56 93 GLY A N 1
ATOM 665 C CA . GLY A 1 93 ? -1.462 -10.867 -0.631 1.00 89.56 93 GLY A CA 1
ATOM 666 C C . GLY A 1 93 ? -0.211 -11.011 -1.508 1.00 89.56 93 GLY A C 1
ATOM 667 O O . GLY A 1 93 ? 0.918 -10.810 -1.062 1.00 89.56 93 GLY A O 1
ATOM 668 N N . GLY A 1 94 ? -0.410 -11.347 -2.783 1.00 91.50 94 GLY A N 1
ATOM 669 C CA . GLY A 1 94 ? 0.673 -11.546 -3.749 1.00 91.50 94 GLY A CA 1
ATOM 670 C C . GLY A 1 94 ? 0.489 -10.748 -5.035 1.00 91.50 94 GLY A C 1
ATOM 671 O O . GLY A 1 94 ? -0.619 -10.648 -5.566 1.00 91.50 94 GLY A O 1
ATOM 672 N N . VAL A 1 95 ? 1.592 -10.219 -5.577 1.00 93.38 95 VAL A N 1
ATOM 673 C CA . VAL A 1 95 ? 1.632 -9.544 -6.886 1.00 93.38 95 VAL A CA 1
ATOM 674 C C . VAL A 1 95 ? 2.360 -10.424 -7.899 1.00 93.38 95 VAL A C 1
ATOM 676 O O . VAL A 1 95 ? 3.579 -10.565 -7.851 1.00 93.38 95 VAL A O 1
ATOM 679 N N . VAL A 1 96 ? 1.622 -10.988 -8.854 1.00 93.50 96 VAL A N 1
ATOM 680 C CA . VAL A 1 96 ? 2.191 -11.735 -9.981 1.00 93.50 96 VAL A CA 1
ATOM 681 C C . VAL A 1 96 ? 2.316 -10.803 -11.180 1.00 93.50 96 VAL A C 1
ATOM 683 O O . VAL A 1 96 ? 1.339 -10.186 -11.607 1.00 93.50 96 VAL A O 1
ATOM 686 N N . VAL A 1 97 ? 3.513 -10.707 -11.751 1.00 94.88 97 VAL A N 1
ATOM 687 C CA . VAL A 1 97 ? 3.812 -9.807 -12.872 1.00 94.88 97 VAL A CA 1
ATOM 688 C C . VAL A 1 97 ? 4.534 -10.549 -13.993 1.00 94.88 97 VAL A C 1
ATOM 690 O O . VAL A 1 97 ? 5.254 -11.509 -13.749 1.00 94.88 97 VAL A O 1
ATOM 693 N N . ASP A 1 98 ? 4.350 -10.099 -15.230 1.00 94.94 98 ASP A N 1
ATOM 694 C CA .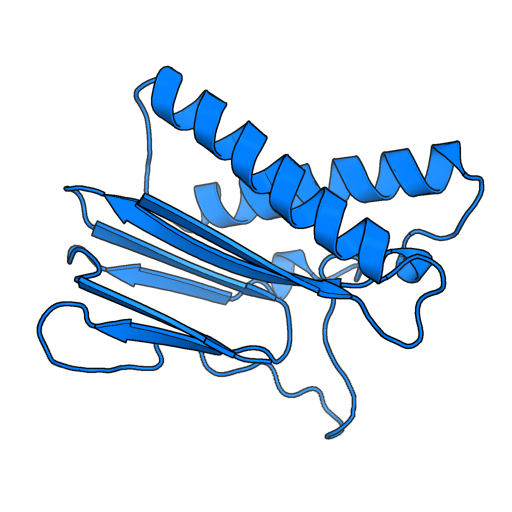 ASP A 1 98 ? 5.207 -10.446 -16.366 1.00 94.94 98 ASP A CA 1
ATOM 695 C C . ASP A 1 98 ? 5.997 -9.202 -16.781 1.00 94.94 98 ASP A C 1
ATOM 697 O O . ASP A 1 98 ? 5.399 -8.210 -17.208 1.00 94.94 98 ASP A O 1
ATOM 701 N N . LEU A 1 99 ? 7.322 -9.251 -16.634 1.00 93.50 99 LEU A N 1
ATOM 702 C CA . LEU A 1 99 ? 8.251 -8.176 -17.013 1.00 93.50 99 LEU A CA 1
ATOM 703 C C . LEU A 1 99 ? 8.929 -8.426 -18.377 1.00 93.50 99 LEU A C 1
ATOM 705 O O . LEU A 1 99 ? 9.831 -7.695 -18.763 1.00 93.50 99 LEU A O 1
ATOM 709 N N . GLY A 1 100 ? 8.492 -9.447 -19.125 1.00 91.31 100 GLY A N 1
ATOM 710 C CA . GLY A 1 100 ? 9.074 -9.840 -20.415 1.00 91.31 100 GLY A CA 1
ATOM 711 C C . GLY A 1 100 ? 9.729 -11.222 -20.411 1.00 91.31 100 GLY A C 1
ATOM 712 O O . GLY A 1 100 ? 10.011 -11.758 -21.481 1.00 91.31 100 GLY A O 1
ATOM 713 N N . HIS A 1 101 ? 9.898 -11.827 -19.233 1.00 89.94 101 HIS A N 1
ATOM 714 C CA . HIS A 1 101 ? 10.519 -13.149 -19.048 1.00 89.94 101 HIS A CA 1
ATOM 715 C C . HIS A 1 101 ? 9.530 -14.218 -18.568 1.00 89.94 101 HIS A C 1
ATOM 717 O O . HIS A 1 101 ? 9.938 -15.289 -18.125 1.00 89.94 101 HIS A O 1
ATOM 723 N N . GLY A 1 102 ? 8.227 -13.937 -18.652 1.00 92.38 102 GLY A N 1
ATOM 724 C CA . GLY A 1 102 ? 7.170 -14.788 -18.115 1.00 92.38 102 GLY A CA 1
ATOM 725 C C . GLY A 1 102 ? 6.702 -14.350 -16.726 1.00 92.38 102 GLY A C 1
ATOM 726 O O . GLY A 1 102 ? 7.162 -13.351 -16.171 1.00 92.38 102 GLY A O 1
ATOM 727 N N . LEU A 1 103 ? 5.735 -15.097 -16.185 1.00 93.44 103 LEU A N 1
ATOM 728 C CA . LEU A 1 103 ? 5.108 -14.791 -14.898 1.00 93.44 103 LEU A CA 1
ATOM 729 C C . LEU A 1 103 ? 6.077 -15.042 -13.739 1.00 93.44 103 LEU A C 1
ATOM 731 O O . LEU A 1 103 ? 6.658 -16.120 -13.629 1.00 93.44 103 LEU A O 1
ATOM 735 N N . GLN A 1 104 ? 6.184 -14.062 -12.850 1.00 93.69 104 GLN A N 1
ATOM 736 C CA . GLN A 1 104 ? 6.999 -14.099 -11.640 1.00 93.69 104 GLN A CA 1
ATOM 737 C C . GLN A 1 104 ? 6.231 -13.509 -10.452 1.00 93.69 104 GLN A C 1
ATOM 739 O O . GLN A 1 104 ? 5.309 -12.714 -10.635 1.00 93.69 104 GLN A O 1
ATOM 744 N N . LEU A 1 105 ? 6.637 -13.899 -9.243 1.00 93.38 105 LEU A N 1
ATOM 745 C CA . LEU A 1 105 ? 6.155 -13.380 -7.961 1.00 93.38 105 LEU A CA 1
ATOM 746 C C . LEU A 1 105 ? 7.327 -12.637 -7.294 1.00 93.38 105 LEU A C 1
ATOM 748 O O . LEU A 1 105 ? 8.146 -13.288 -6.647 1.00 93.38 105 LEU A O 1
ATOM 752 N N . PRO A 1 106 ? 7.486 -11.318 -7.519 1.00 92.69 106 PRO A N 1
ATOM 753 C CA . PRO A 1 106 ? 8.710 -10.608 -7.138 1.00 92.69 106 PRO A CA 1
ATOM 754 C C . PRO A 1 106 ? 8.869 -10.429 -5.631 1.00 92.69 106 PRO A C 1
ATOM 756 O O . PRO A 1 106 ? 9.992 -10.385 -5.143 1.00 92.69 106 PRO A O 1
ATOM 759 N N . LEU A 1 107 ? 7.747 -10.336 -4.913 1.00 92.56 107 LEU A N 1
ATOM 760 C CA . LEU A 1 107 ? 7.695 -10.240 -3.460 1.00 92.56 107 LEU A CA 1
ATOM 761 C C . LEU A 1 107 ? 7.026 -11.490 -2.905 1.00 92.56 107 LEU A C 1
ATOM 763 O O . LEU A 1 107 ? 5.991 -11.927 -3.412 1.00 92.56 107 LEU A O 1
ATOM 767 N N . THR A 1 108 ? 7.626 -12.073 -1.869 1.00 90.69 108 THR A N 1
ATOM 768 C CA . THR A 1 108 ? 7.021 -13.218 -1.183 1.00 90.69 108 THR A CA 1
ATOM 769 C C . THR A 1 108 ? 5.891 -12.698 -0.291 1.00 90.69 108 THR A C 1
ATOM 771 O O . THR A 1 108 ? 6.134 -11.764 0.472 1.00 90.69 108 THR A O 1
ATOM 774 N N . PRO A 1 109 ? 4.669 -13.259 -0.358 1.00 87.69 109 PRO A N 1
ATOM 775 C CA . PRO A 1 109 ? 3.588 -12.946 0.574 1.00 87.69 109 PRO A CA 1
ATOM 776 C C . PRO A 1 109 ? 4.062 -12.945 2.027 1.00 87.69 109 PRO A C 1
ATOM 778 O O . PRO A 1 109 ? 4.768 -13.869 2.441 1.00 87.69 109 PRO A O 1
ATOM 781 N N . MET A 1 110 ? 3.702 -11.918 2.803 1.00 84.75 110 MET A N 1
ATOM 782 C CA . MET A 1 110 ? 4.144 -11.856 4.193 1.00 84.75 110 MET A CA 1
ATOM 783 C C . MET A 1 110 ? 3.380 -12.890 5.011 1.00 84.75 110 MET A C 1
ATOM 785 O O . MET A 1 110 ? 2.193 -12.739 5.277 1.00 84.75 110 MET A O 1
ATOM 789 N N . VAL A 1 111 ? 4.079 -13.936 5.428 1.00 72.06 111 VAL A N 1
ATOM 790 C CA . VAL A 1 111 ? 3.582 -14.915 6.394 1.00 72.06 111 VAL A CA 1
ATOM 791 C C . VAL A 1 111 ? 3.992 -14.452 7.786 1.00 72.06 111 VAL A C 1
ATOM 793 O O . VAL A 1 111 ? 5.184 -14.320 8.064 1.00 72.06 111 VAL A O 1
ATOM 796 N N . GLY A 1 112 ? 3.023 -14.192 8.663 1.00 60.53 112 GLY A N 1
ATOM 797 C CA . GLY A 1 112 ? 3.317 -13.909 10.063 1.00 60.53 112 GLY A CA 1
ATOM 798 C C . GLY A 1 112 ? 3.903 -15.123 10.800 1.00 60.53 112 GLY A C 1
ATOM 799 O O . GLY A 1 112 ? 3.893 -16.249 10.307 1.00 60.53 112 GLY A O 1
ATOM 800 N N . GLU A 1 113 ? 4.387 -14.901 12.028 1.00 54.62 113 GLU A N 1
ATOM 801 C CA . GLU A 1 113 ? 4.925 -15.938 12.934 1.00 54.62 113 GLU A CA 1
ATOM 802 C C . GLU A 1 113 ? 3.951 -17.115 13.154 1.00 54.62 113 GLU A C 1
ATOM 804 O O . GLU A 1 113 ? 4.361 -18.252 13.390 1.00 54.62 113 GLU A O 1
ATOM 809 N N . TYR A 1 114 ? 2.654 -16.848 13.001 1.00 56.41 114 TYR A N 1
ATOM 810 C CA . TYR A 1 114 ? 1.591 -17.840 12.943 1.00 56.41 114 TYR A CA 1
ATOM 811 C C . TYR A 1 114 ? 0.908 -17.761 11.579 1.00 56.41 114 TYR A C 1
ATOM 813 O O . TYR A 1 114 ? 0.689 -16.668 11.063 1.00 56.41 114 TYR A O 1
ATOM 821 N N . ALA A 1 115 ? 0.464 -18.906 11.052 1.00 51.53 115 ALA A N 1
ATOM 822 C CA . ALA A 1 115 ? -0.233 -19.003 9.763 1.00 51.53 115 ALA A CA 1
ATOM 823 C C . ALA A 1 115 ? -1.494 -18.114 9.633 1.00 51.53 115 ALA A C 1
ATOM 825 O O . ALA A 1 115 ? -1.998 -17.949 8.531 1.00 51.53 115 ALA A O 1
ATOM 826 N N . ASN A 1 116 ? -1.988 -17.544 10.740 1.00 56.47 116 ASN A N 1
ATOM 827 C CA . ASN A 1 116 ? -3.177 -16.689 10.801 1.00 56.47 116 ASN A CA 1
ATOM 828 C C . ASN A 1 116 ? -2.855 -15.219 11.147 1.00 56.47 116 ASN A C 1
ATOM 830 O O . ASN A 1 116 ? -3.755 -14.488 11.559 1.00 56.47 116 ASN A O 1
ATOM 834 N N . MET A 1 117 ? -1.586 -14.801 11.095 1.00 69.75 117 MET A N 1
ATOM 835 C CA . MET A 1 117 ? -1.189 -13.429 11.414 1.00 69.75 117 MET A CA 1
ATOM 836 C C . MET A 1 117 ? -0.877 -12.659 10.129 1.00 69.75 117 MET A C 1
ATOM 838 O O . MET A 1 117 ? 0.175 -12.850 9.523 1.00 69.75 117 MET A O 1
ATOM 842 N N . THR A 1 118 ? -1.806 -11.788 9.745 1.00 83.12 118 THR A N 1
ATOM 843 C CA . THR A 1 118 ? -1.676 -10.859 8.618 1.00 83.12 118 THR A CA 1
ATOM 844 C C . THR A 1 118 ? -1.122 -9.524 9.109 1.00 83.12 118 THR A C 1
ATOM 846 O O . THR A 1 118 ? -1.484 -9.054 10.189 1.00 83.12 118 THR A O 1
ATOM 849 N N . HIS A 1 119 ? -0.247 -8.911 8.316 1.00 92.81 119 HIS A N 1
ATOM 850 C CA . HIS A 1 119 ? 0.287 -7.578 8.585 1.00 92.81 119 HIS A CA 1
ATOM 851 C C . HIS A 1 119 ? -0.531 -6.509 7.871 1.00 92.81 119 HIS A C 1
ATOM 853 O O . HIS A 1 119 ? -0.888 -6.668 6.702 1.00 92.81 119 HIS A O 1
ATOM 859 N N . PHE A 1 120 ? -0.787 -5.401 8.558 1.00 96.06 120 PHE A N 1
ATOM 860 C CA . PHE A 1 120 ? -1.658 -4.349 8.052 1.00 96.06 120 PHE A CA 1
ATOM 861 C C . PHE A 1 120 ? -0.931 -3.023 7.914 1.00 96.06 120 PHE A C 1
ATOM 863 O O . PHE A 1 120 ? -0.015 -2.691 8.668 1.00 96.06 120 PHE A O 1
ATOM 870 N N . ILE A 1 121 ? -1.407 -2.198 6.982 1.00 97.19 121 ILE A N 1
ATOM 871 C CA . ILE A 1 121 ? -0.876 -0.849 6.779 1.00 97.19 121 ILE A CA 1
ATOM 872 C C . ILE A 1 121 ? -1.090 0.061 7.993 1.00 97.19 121 ILE A C 1
ATOM 874 O O . ILE A 1 121 ? -0.486 1.124 8.055 1.00 97.19 121 ILE A O 1
ATOM 878 N N . THR A 1 122 ? -1.923 -0.333 8.958 1.00 96.88 122 THR A N 1
ATOM 879 C CA . THR A 1 122 ? -2.178 0.382 10.217 1.00 96.88 122 THR A CA 1
ATOM 880 C C . THR A 1 122 ? -1.235 -0.022 11.354 1.00 96.88 122 THR A C 1
ATOM 882 O O . THR A 1 122 ? -1.199 0.675 12.365 1.00 96.88 122 THR A O 1
ATOM 885 N N . ASP A 1 123 ? -0.462 -1.105 11.208 1.00 95.69 123 ASP A N 1
ATOM 886 C CA . ASP A 1 123 ? 0.445 -1.602 12.253 1.00 95.69 123 ASP A CA 1
ATOM 887 C C . ASP A 1 123 ? 1.549 -0.583 12.556 1.00 95.69 123 ASP A C 1
ATOM 889 O O . ASP A 1 123 ? 1.996 0.145 11.670 1.00 95.69 123 ASP A O 1
ATOM 893 N N . GLU A 1 124 ? 2.028 -0.496 13.794 1.00 94.44 124 GLU A N 1
ATOM 894 C CA . GLU A 1 124 ? 3.051 0.497 14.168 1.00 94.44 124 GLU A CA 1
ATOM 895 C C . GLU A 1 124 ? 4.331 0.375 13.327 1.00 94.44 124 GLU A C 1
ATOM 897 O O . GLU A 1 124 ? 4.925 1.382 12.944 1.00 94.44 124 GLU A O 1
ATOM 902 N N . ASP A 1 125 ? 4.695 -0.850 12.957 1.00 94.00 125 ASP A N 1
ATOM 903 C CA . ASP A 1 125 ? 5.898 -1.199 12.209 1.00 94.00 125 ASP A CA 1
ATOM 904 C C . ASP A 1 125 ? 5.648 -1.444 10.708 1.00 94.00 125 ASP A C 1
ATOM 906 O O . ASP A 1 125 ? 6.510 -1.985 10.011 1.00 94.00 125 ASP A O 1
ATOM 910 N N . ALA A 1 126 ? 4.501 -1.004 10.173 1.00 94.94 126 ALA A N 1
ATOM 911 C CA . ALA A 1 126 ? 4.136 -1.209 8.768 1.00 94.94 126 ALA A CA 1
ATOM 912 C C . ALA A 1 126 ? 5.184 -0.661 7.781 1.00 94.94 126 ALA A C 1
ATOM 914 O O . ALA A 1 126 ? 5.465 -1.292 6.769 1.00 94.94 126 ALA A O 1
ATOM 915 N N . VAL A 1 127 ? 5.803 0.488 8.085 1.00 95.81 127 VAL A N 1
ATOM 916 C CA . VAL A 1 127 ? 6.845 1.086 7.229 1.00 95.81 127 VAL A CA 1
ATOM 917 C C . VAL A 1 127 ? 8.116 0.239 7.225 1.00 95.81 127 VAL A C 1
ATOM 919 O O . VAL A 1 127 ? 8.706 0.039 6.173 1.00 95.81 127 VAL A O 1
ATOM 922 N N . SER A 1 128 ? 8.527 -0.303 8.374 1.00 94.31 128 SER A N 1
ATOM 923 C CA . SER A 1 128 ? 9.682 -1.209 8.441 1.00 94.31 128 SER A CA 1
ATOM 924 C C . SER A 1 128 ? 9.412 -2.582 7.831 1.00 94.31 128 SER A C 1
ATOM 926 O O . SER A 1 128 ? 10.359 -3.283 7.491 1.00 94.31 128 SER A O 1
ATOM 928 N N . ARG A 1 129 ? 8.139 -2.974 7.710 1.00 93.88 129 ARG A N 1
ATOM 929 C CA . ARG A 1 129 ? 7.727 -4.209 7.039 1.00 93.88 129 ARG A CA 1
ATOM 930 C C . ARG A 1 129 ? 7.499 -4.038 5.545 1.00 93.88 129 ARG A C 1
ATOM 932 O O . ARG A 1 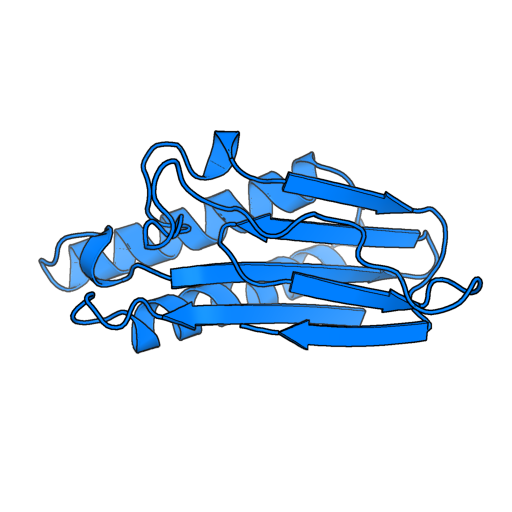129 ? 7.405 -5.053 4.874 1.00 93.88 129 ARG A O 1
ATOM 939 N N . LEU A 1 130 ? 7.389 -2.810 5.038 1.00 96.75 130 LEU A N 1
ATOM 940 C CA . LEU A 1 130 ? 7.163 -2.538 3.622 1.00 96.75 130 LEU A CA 1
ATOM 941 C C . LEU A 1 130 ? 8.224 -3.244 2.777 1.00 96.75 130 LEU A C 1
ATOM 943 O O . LEU A 1 130 ? 9.398 -2.881 2.822 1.00 96.75 130 LEU A O 1
ATOM 947 N N . ASP A 1 131 ? 7.790 -4.225 1.993 1.00 96.69 131 ASP A N 1
ATOM 948 C CA . ASP A 1 131 ? 8.664 -4.917 1.056 1.00 96.69 131 ASP A CA 1
ATOM 949 C C . ASP A 1 131 ? 8.508 -4.298 -0.331 1.00 96.69 131 ASP A C 1
ATOM 951 O O . ASP A 1 131 ? 7.405 -3.903 -0.733 1.00 96.69 131 ASP A O 1
ATOM 955 N N . THR A 1 132 ? 9.618 -4.169 -1.051 1.00 97.50 132 THR A N 1
ATOM 956 C CA . THR A 1 132 ? 9.654 -3.476 -2.340 1.00 97.50 132 THR A CA 1
ATOM 957 C C . THR A 1 132 ? 10.534 -4.197 -3.343 1.00 97.50 132 THR A C 1
ATOM 959 O O . THR A 1 132 ? 11.562 -4.784 -3.018 1.00 97.50 132 THR A O 1
ATOM 962 N N . PHE A 1 133 ? 10.116 -4.143 -4.601 1.00 97.06 133 PHE A N 1
ATOM 963 C CA . PHE A 1 133 ? 10.871 -4.669 -5.724 1.00 97.06 133 PHE A CA 1
ATOM 964 C C . PHE A 1 133 ? 10.897 -3.632 -6.837 1.00 97.06 133 PHE A C 1
ATOM 966 O O . PHE A 1 133 ? 9.859 -3.083 -7.217 1.00 97.06 133 PHE A O 1
ATOM 973 N N . THR A 1 134 ? 12.080 -3.395 -7.396 1.00 96.12 134 THR A N 1
ATOM 974 C CA . THR A 1 134 ? 12.267 -2.498 -8.535 1.00 96.12 134 THR A CA 1
ATOM 975 C C . THR A 1 134 ? 12.889 -3.240 -9.710 1.00 96.12 134 THR A C 1
ATOM 977 O O . THR A 1 134 ? 13.767 -4.085 -9.557 1.00 96.12 134 THR A O 1
ATOM 980 N N . SER A 1 135 ? 12.426 -2.911 -10.911 1.00 94.56 135 SER A N 1
ATOM 981 C CA . SER A 1 135 ? 13.002 -3.374 -12.170 1.00 94.56 135 SER A CA 1
ATOM 982 C C . SER A 1 135 ? 13.049 -2.224 -13.166 1.00 94.56 135 SER A C 1
ATOM 984 O O . SER A 1 135 ? 12.191 -1.343 -13.146 1.00 94.56 135 SER A O 1
ATOM 986 N N . THR A 1 136 ? 14.027 -2.243 -14.068 1.00 93.88 136 THR A N 1
ATOM 987 C CA . THR A 1 136 ? 14.090 -1.337 -15.226 1.00 93.88 136 THR A CA 1
ATOM 988 C C . THR A 1 136 ? 13.116 -1.743 -16.337 1.00 93.88 136 THR A C 1
ATOM 990 O O . THR A 1 136 ? 12.913 -0.995 -17.291 1.00 93.88 136 THR A O 1
ATOM 993 N N . GLU A 1 137 ? 12.482 -2.910 -16.213 1.00 94.00 137 GLU A N 1
ATOM 994 C CA . GLU A 1 137 ? 11.529 -3.446 -17.177 1.00 94.00 137 GLU A CA 1
ATOM 995 C C . GLU A 1 137 ? 10.101 -2.992 -16.877 1.00 94.00 137 GLU A C 1
ATOM 997 O O . GLU A 1 137 ? 9.688 -2.803 -15.727 1.00 94.00 137 GLU A O 1
ATOM 1002 N N . ARG A 1 138 ? 9.314 -2.832 -17.940 1.00 93.25 138 ARG A N 1
ATOM 1003 C CA . ARG A 1 138 ? 7.901 -2.474 -17.845 1.00 93.25 138 ARG A CA 1
ATOM 1004 C C . ARG A 1 138 ? 7.050 -3.732 -17.658 1.00 93.25 138 ARG A C 1
ATOM 1006 O O . ARG A 1 138 ? 7.231 -4.719 -18.359 1.00 93.25 138 ARG A O 1
ATOM 1013 N N . ALA A 1 139 ? 6.050 -3.657 -16.786 1.00 92.25 139 ALA A N 1
ATOM 1014 C CA . ALA A 1 139 ? 5.057 -4.708 -16.626 1.00 92.25 139 ALA A CA 1
ATOM 1015 C C . ALA A 1 139 ? 4.159 -4.833 -17.867 1.00 92.25 139 ALA A C 1
ATOM 1017 O O . ALA A 1 139 ? 3.558 -3.857 -18.328 1.00 92.25 139 ALA A O 1
ATOM 1018 N N . HIS A 1 140 ? 4.049 -6.056 -18.385 1.00 88.62 140 HIS A N 1
ATOM 1019 C CA . HIS A 1 140 ? 3.173 -6.431 -19.496 1.00 88.62 140 HIS A CA 1
ATOM 1020 C C . HIS A 1 140 ? 1.848 -7.025 -19.012 1.00 88.62 140 HIS A C 1
ATOM 1022 O O . HIS A 1 140 ? 0.800 -6.759 -19.600 1.00 88.62 140 HIS A O 1
ATOM 1028 N N . LYS A 1 141 ? 1.888 -7.832 -17.946 1.00 89.31 141 LYS A N 1
ATOM 1029 C CA . LYS A 1 141 ? 0.715 -8.452 -17.314 1.00 89.31 141 LYS A CA 1
ATOM 1030 C C . LYS A 1 141 ? 0.845 -8.363 -15.806 1.00 89.31 141 LYS A C 1
ATOM 1032 O O . LYS A 1 141 ? 1.954 -8.454 -15.289 1.00 89.31 141 LYS A O 1
ATOM 1037 N N . VAL A 1 142 ? -0.284 -8.197 -15.126 1.00 86.69 142 VAL A N 1
ATOM 1038 C CA . VAL A 1 142 ? -0.354 -8.086 -13.667 1.00 86.69 142 VAL A CA 1
ATOM 1039 C C . VAL A 1 142 ? -1.578 -8.849 -13.175 1.00 86.69 142 VAL A C 1
ATOM 1041 O O . VAL A 1 142 ? -2.657 -8.711 -13.751 1.00 86.69 142 VAL A O 1
ATOM 1044 N N . ALA A 1 143 ? -1.405 -9.623 -12.110 1.00 86.25 143 ALA A N 1
ATOM 1045 C CA . ALA A 1 143 ? -2.474 -10.193 -11.306 1.00 86.25 143 ALA A CA 1
ATOM 1046 C C . ALA A 1 143 ? -2.143 -9.984 -9.823 1.00 86.25 143 ALA A C 1
ATOM 1048 O O . ALA A 1 143 ? -0.983 -10.079 -9.425 1.00 86.25 143 ALA A O 1
ATOM 1049 N N . GLN A 1 144 ? -3.156 -9.686 -9.016 1.00 84.25 144 GLN A N 1
ATOM 1050 C CA . GLN A 1 144 ? -3.034 -9.541 -7.566 1.00 84.25 144 GLN A CA 1
ATOM 1051 C C . GLN A 1 144 ? -4.011 -10.504 -6.899 1.00 84.25 144 GLN A C 1
ATOM 1053 O O . GLN A 1 144 ? -5.120 -10.696 -7.403 1.00 84.25 144 GLN A O 1
ATOM 1058 N N . LEU A 1 145 ? -3.564 -11.156 -5.830 1.00 82.69 145 LEU A N 1
ATOM 1059 C CA . LEU A 1 145 ? -4.273 -12.242 -5.156 1.00 82.69 145 LEU A CA 1
ATOM 1060 C C . LEU A 1 145 ? -4.276 -11.986 -3.644 1.00 82.69 145 LEU A C 1
ATOM 1062 O O . LEU A 1 145 ? -3.255 -11.540 -3.117 1.00 82.69 145 LEU A O 1
ATOM 1066 N N . PHE A 1 146 ? -5.393 -12.305 -2.990 1.00 73.62 146 PHE A N 1
ATOM 1067 C CA . PHE A 1 146 ? -5.535 -12.476 -1.540 1.00 73.62 146 PHE A CA 1
ATOM 1068 C C . PHE A 1 146 ? -6.133 -13.855 -1.271 1.00 73.62 146 PHE A C 1
ATOM 1070 O O . PHE A 1 146 ? -6.905 -14.326 -2.146 1.00 73.62 146 PHE A O 1
#